Protein AF-A0A1B6GHB8-F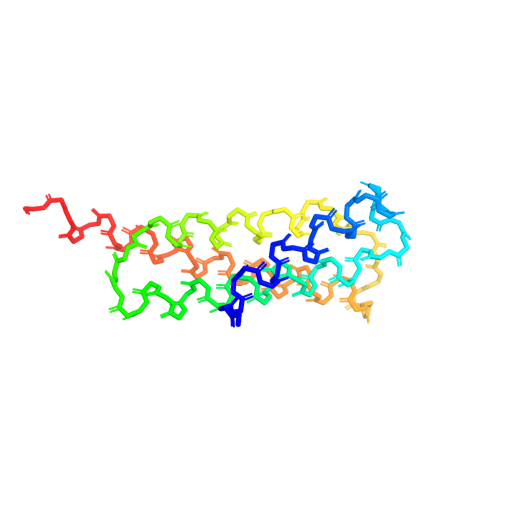1 (afdb_monomer_lite)

pLDDT: mean 89.39, std 13.49, range [34.78, 98.25]

Sequence (103 aa):
LRKTDMCRDLMSVTSKVDPGHGRLGLYSAVLHYELHSALLERYRRDNNVKHLQEAKNALEEEINFLPSLESDHSPEFQMRELAKRALVDVNRMILGGGIVNGK

Organism: NCBI:txid1464854

Secondary structure (DSSP, 8-state):
--HHHHHHHHHHHHHHH-TT-TTTHHHHHHHHHHHHHHHHHHHHHH--HHHHHHHHHHHHHHHHHS-S-S-TTSHHHHHHHHHHHHHHHHHHHHHHHHHHT--

Foldseek 3Di:
DQLLVVLVVVLVVCCVVCVLCPPCLLVLLVSLQSNLVSLVVVCVVPVDCVSLVSNLVSLVVNLVSQDPPDPCPDSSVVSNVVSVVVNVVSVVVSVVSVVVVPD

Structure (mmCIF, N/CA/C/O backbone):
data_AF-A0A1B6GHB8-F1
#
_entry.id   AF-A0A1B6GHB8-F1
#
loop_
_atom_site.group_PDB
_atom_site.id
_atom_site.type_symbol
_atom_site.label_atom_id
_atom_site.label_alt_id
_atom_site.label_comp_id
_atom_site.label_asym_id
_atom_site.label_entity_id
_atom_site.label_seq_id
_atom_site.pdbx_PDB_ins_code
_atom_site.Cartn_x
_atom_site.Cartn_y
_atom_site.Cartn_z
_atom_site.occupancy
_atom_site.B_iso_or_equiv
_atom_site.auth_seq_id
_atom_site.auth_comp_id
_atom_site.auth_asym_id
_atom_site.auth_atom_id
_atom_site.pdbx_PDB_model_num
ATOM 1 N N . LEU A 1 1 ? -13.190 -13.448 -1.162 1.00 53.72 1 LEU A N 1
ATOM 2 C CA . LEU A 1 1 ? -11.955 -12.852 -0.603 1.00 53.72 1 LEU A CA 1
ATOM 3 C C . LEU A 1 1 ? -12.253 -11.438 -0.126 1.00 53.72 1 LEU A C 1
ATOM 5 O O . LEU A 1 1 ? -12.959 -10.728 -0.834 1.00 53.72 1 LEU A O 1
ATOM 9 N N . ARG A 1 2 ? -11.751 -11.019 1.042 1.00 85.88 2 ARG A N 1
ATOM 10 C CA . ARG A 1 2 ? -1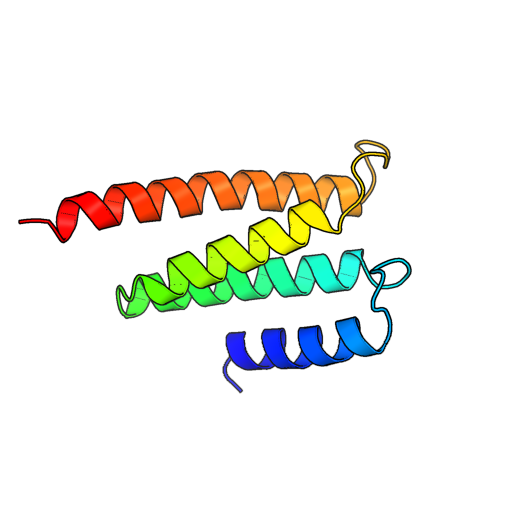1.772 -9.596 1.424 1.00 85.88 2 ARG A CA 1
ATOM 11 C C . ARG A 1 2 ? -10.627 -8.898 0.682 1.00 85.88 2 ARG A C 1
ATOM 13 O O . ARG A 1 2 ? -9.545 -9.465 0.583 1.00 85.88 2 ARG A O 1
ATOM 20 N N . LYS A 1 3 ? -10.859 -7.692 0.152 1.00 93.12 3 LYS A N 1
ATOM 21 C CA . LYS A 1 3 ? -9.889 -6.934 -0.670 1.00 93.12 3 LYS A CA 1
ATOM 22 C C . LYS A 1 3 ? -8.497 -6.838 -0.026 1.00 93.12 3 LYS A C 1
ATOM 24 O O . LYS A 1 3 ? -7.506 -7.002 -0.720 1.00 93.12 3 LYS A O 1
ATOM 29 N N . THR A 1 4 ? -8.430 -6.682 1.299 1.00 96.00 4 THR A N 1
ATOM 30 C CA . THR A 1 4 ? -7.164 -6.664 2.053 1.00 96.00 4 THR A CA 1
ATOM 31 C C . THR A 1 4 ? -6.346 -7.940 1.885 1.00 96.00 4 THR A C 1
ATOM 33 O O . THR A 1 4 ? -5.134 -7.868 1.740 1.00 96.00 4 THR A O 1
ATOM 36 N N . ASP A 1 5 ? -6.993 -9.105 1.894 1.00 95.88 5 ASP A N 1
ATOM 37 C CA . ASP A 1 5 ? -6.298 -10.393 1.804 1.00 95.88 5 ASP A CA 1
ATOM 38 C C . ASP A 1 5 ? -5.768 -10.593 0.380 1.00 95.88 5 ASP A C 1
ATOM 40 O O . ASP A 1 5 ? -4.609 -10.936 0.195 1.00 95.88 5 ASP A O 1
ATOM 44 N N . MET A 1 6 ? -6.572 -10.223 -0.623 1.00 96.56 6 MET A N 1
ATOM 45 C CA . MET A 1 6 ? -6.159 -10.235 -2.028 1.00 96.56 6 MET A CA 1
ATOM 46 C C . MET A 1 6 ? -4.950 -9.327 -2.291 1.00 96.56 6 MET A C 1
ATOM 48 O O . MET A 1 6 ? -4.028 -9.736 -2.990 1.00 96.56 6 MET A O 1
ATOM 52 N N . CYS A 1 7 ? -4.931 -8.112 -1.732 1.00 97.25 7 CYS A N 1
ATOM 53 C CA . CYS A 1 7 ? -3.783 -7.216 -1.869 1.00 97.25 7 CYS A CA 1
ATOM 54 C C . CYS A 1 7 ? -2.520 -7.823 -1.243 1.00 97.25 7 CYS A C 1
ATOM 56 O O . CYS A 1 7 ? -1.479 -7.825 -1.891 1.00 97.25 7 CYS A O 1
ATOM 58 N N . ARG A 1 8 ? -2.611 -8.394 -0.032 1.00 96.50 8 ARG A N 1
ATOM 59 C CA . ARG A 1 8 ? -1.466 -9.043 0.634 1.00 96.50 8 ARG A CA 1
ATOM 60 C C . ARG A 1 8 ? -0.949 -10.252 -0.142 1.00 96.50 8 ARG A C 1
ATOM 62 O O . ARG A 1 8 ? 0.261 -10.401 -0.298 1.00 96.50 8 ARG A O 1
ATOM 69 N N . ASP A 1 9 ? -1.850 -11.083 -0.658 1.00 96.62 9 ASP A N 1
ATOM 70 C CA . ASP A 1 9 ? -1.483 -12.249 -1.462 1.00 96.62 9 ASP A CA 1
ATOM 71 C C . ASP A 1 9 ? -0.756 -11.817 -2.740 1.00 96.62 9 ASP A C 1
ATOM 73 O O . ASP A 1 9 ? 0.321 -12.330 -3.051 1.00 96.62 9 ASP A O 1
ATOM 77 N N . LEU A 1 10 ? -1.292 -10.818 -3.447 1.00 96.19 10 LEU A N 1
ATOM 78 C CA . LEU A 1 10 ? -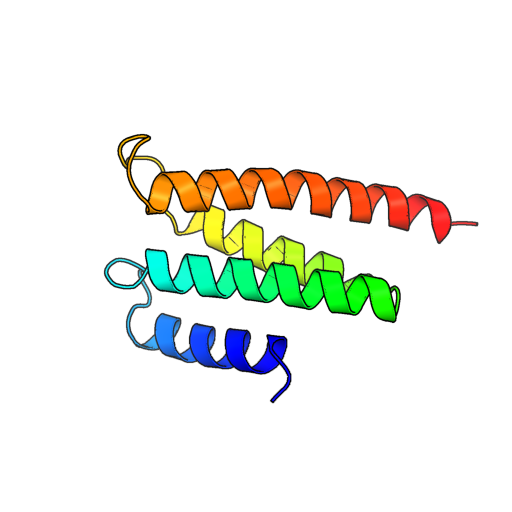0.660 -10.278 -4.649 1.00 96.19 10 LEU A CA 1
ATOM 79 C C . LEU A 1 10 ? 0.686 -9.617 -4.340 1.00 96.19 10 LEU A C 1
ATOM 81 O O . LEU A 1 10 ? 1.639 -9.864 -5.070 1.00 96.19 10 LEU A O 1
ATOM 85 N N . MET A 1 11 ? 0.809 -8.869 -3.241 1.00 94.94 11 MET A N 1
ATOM 86 C CA . MET A 1 11 ? 2.090 -8.312 -2.784 1.00 94.94 11 MET A CA 1
ATOM 87 C C . MET A 1 11 ? 3.118 -9.413 -2.480 1.00 94.94 11 MET A C 1
ATOM 89 O O . MET A 1 11 ? 4.294 -9.293 -2.830 1.00 94.94 11 MET A O 1
ATOM 93 N N . SER A 1 12 ? 2.690 -10.526 -1.874 1.00 95.38 12 SER A N 1
ATOM 94 C CA . SER A 1 12 ? 3.564 -11.684 -1.643 1.00 95.38 12 SER A CA 1
ATOM 95 C C . SER A 1 12 ? 4.044 -12.312 -2.953 1.00 95.38 12 SER A C 1
ATOM 97 O O . SER A 1 12 ? 5.179 -12.779 -3.039 1.00 95.38 12 SER A O 1
ATOM 99 N N . VAL A 1 13 ? 3.199 -12.330 -3.983 1.00 96.25 13 VAL A N 1
ATOM 100 C CA . VAL A 1 13 ? 3.575 -12.832 -5.309 1.00 96.25 13 VAL A CA 1
ATOM 101 C C . VAL A 1 13 ? 4.519 -11.857 -6.011 1.00 96.25 13 VAL A C 1
ATOM 103 O O . VAL A 1 13 ? 5.578 -12.278 -6.475 1.00 96.25 13 VAL A O 1
ATOM 106 N N . THR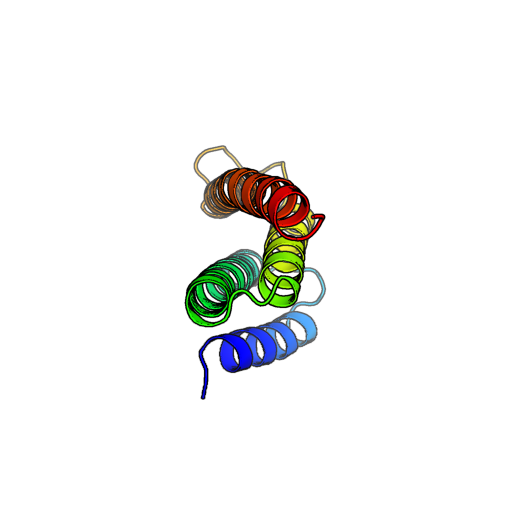 A 1 14 ? 4.189 -10.565 -6.068 1.00 94.75 14 THR A N 1
ATOM 107 C CA . THR A 1 14 ? 5.006 -9.572 -6.782 1.00 94.75 14 THR A CA 1
ATOM 108 C C . THR A 1 14 ? 6.382 -9.411 -6.152 1.00 94.75 14 THR A C 1
ATOM 110 O O . THR A 1 14 ? 7.359 -9.353 -6.889 1.00 94.75 14 THR A O 1
ATOM 113 N N . SER A 1 15 ? 6.498 -9.450 -4.822 1.00 92.38 15 SER A N 1
ATOM 114 C CA . SER A 1 15 ? 7.798 -9.412 -4.128 1.00 92.38 15 SER A CA 1
ATOM 115 C C . SER A 1 15 ? 8.674 -10.644 -4.382 1.00 92.38 15 SER A C 1
ATOM 117 O O . SER A 1 15 ? 9.895 -10.545 -4.329 1.00 92.38 15 SER A O 1
ATOM 119 N N . LYS A 1 16 ? 8.090 -11.809 -4.693 1.00 95.50 16 LYS A N 1
ATOM 120 C CA . LYS A 1 16 ? 8.853 -13.005 -5.100 1.00 95.50 16 LYS A CA 1
ATOM 121 C C . LYS A 1 16 ? 9.289 -12.943 -6.560 1.00 95.50 16 LYS A C 1
ATOM 123 O O . LYS A 1 16 ? 10.371 -13.416 -6.892 1.00 95.50 16 LYS A O 1
ATOM 128 N N . VAL A 1 17 ? 8.431 -12.405 -7.426 1.00 95.94 17 VAL A N 1
ATOM 129 C CA . VAL A 1 17 ? 8.683 -12.308 -8.871 1.00 95.94 17 VAL A CA 1
ATOM 130 C C . VAL A 1 17 ? 9.645 -11.163 -9.198 1.00 95.94 17 VAL A C 1
ATOM 132 O O . VAL A 1 17 ? 10.484 -11.307 -10.085 1.00 95.94 17 VAL A O 1
ATOM 135 N N . ASP A 1 18 ? 9.547 -10.046 -8.479 1.00 94.06 18 ASP A N 1
ATOM 136 C CA . ASP A 1 18 ? 10.374 -8.853 -8.653 1.00 94.06 18 ASP A CA 1
ATOM 137 C C . ASP A 1 18 ? 10.774 -8.245 -7.291 1.00 94.06 18 ASP A C 1
ATOM 139 O O . ASP A 1 18 ? 10.232 -7.215 -6.880 1.00 94.06 18 ASP A O 1
ATOM 143 N N . PRO A 1 19 ? 11.732 -8.865 -6.571 1.00 89.88 19 PRO A N 1
ATOM 144 C CA . PRO A 1 19 ? 12.132 -8.430 -5.227 1.00 89.88 19 PRO A CA 1
ATOM 145 C C . PRO A 1 19 ? 12.699 -7.007 -5.165 1.00 89.88 19 PRO A C 1
ATOM 147 O O . PRO A 1 19 ? 12.686 -6.382 -4.111 1.00 89.88 19 PRO A O 1
ATOM 150 N N . GLY A 1 20 ? 13.240 -6.514 -6.283 1.00 86.75 20 GLY A N 1
ATOM 151 C CA . GLY A 1 20 ? 13.829 -5.180 -6.387 1.00 86.75 20 GLY A CA 1
ATOM 152 C C . GLY A 1 20 ? 12.867 -4.112 -6.900 1.00 86.75 20 GLY A C 1
ATOM 153 O O . GLY A 1 20 ? 13.303 -2.982 -7.089 1.00 86.75 20 GLY A O 1
ATOM 154 N N . HIS A 1 21 ? 11.602 -4.459 -7.170 1.00 87.88 21 HIS A N 1
ATOM 155 C CA . HIS A 1 21 ? 10.599 -3.550 -7.738 1.00 87.88 21 HIS A CA 1
ATOM 156 C C . HIS A 1 21 ? 11.029 -2.873 -9.054 1.00 87.88 21 HIS A C 1
ATOM 158 O O . HIS A 1 21 ? 10.507 -1.819 -9.413 1.00 87.88 21 HIS A O 1
ATOM 164 N N . GLY A 1 22 ? 11.967 -3.472 -9.794 1.00 85.25 22 GLY A N 1
ATOM 165 C CA . GLY A 1 22 ? 12.550 -2.865 -10.991 1.00 85.25 22 GLY A CA 1
ATOM 166 C C . GLY A 1 22 ? 11.686 -3.007 -12.244 1.00 85.25 22 GLY A C 1
ATOM 167 O O . GLY A 1 22 ? 11.892 -2.284 -13.214 1.00 85.25 22 GLY A O 1
ATOM 168 N N . ARG A 1 23 ? 10.740 -3.952 -12.257 1.00 90.12 23 ARG A N 1
ATOM 169 C CA . ARG A 1 23 ? 9.850 -4.228 -13.403 1.00 90.12 23 ARG A CA 1
ATOM 170 C C . ARG A 1 23 ? 8.379 -4.069 -13.050 1.00 90.12 23 ARG A C 1
ATOM 172 O O . ARG A 1 23 ? 7.579 -3.677 -13.892 1.00 90.12 23 ARG A O 1
ATOM 179 N N . LEU A 1 24 ? 8.023 -4.414 -11.819 1.00 93.06 24 LEU A N 1
ATOM 180 C CA . LEU A 1 24 ? 6.666 -4.416 -11.293 1.00 93.06 24 LEU A CA 1
ATOM 181 C C . LEU A 1 24 ? 6.463 -3.333 -10.228 1.00 93.06 24 LEU A C 1
ATOM 183 O O . LEU A 1 24 ? 5.444 -3.361 -9.546 1.00 93.06 24 LEU A O 1
ATOM 187 N N . GLY A 1 25 ? 7.389 -2.376 -10.086 1.00 92.12 25 GLY A N 1
ATOM 188 C CA . GLY A 1 25 ? 7.323 -1.314 -9.077 1.00 92.12 25 GLY A CA 1
ATOM 189 C C . GLY A 1 25 ? 5.997 -0.558 -9.081 1.00 92.12 25 GLY A C 1
ATOM 190 O O . GLY A 1 25 ? 5.330 -0.500 -8.051 1.00 92.12 25 GLY A O 1
ATOM 191 N N . LEU A 1 26 ? 5.542 -0.086 -10.245 1.00 93.00 26 LEU A N 1
ATOM 192 C CA . LEU A 1 26 ? 4.258 0.612 -10.364 1.00 93.00 26 LEU A CA 1
ATOM 193 C C . LEU A 1 26 ? 3.059 -0.266 -9.958 1.00 93.00 26 LEU A C 1
ATOM 195 O O . LEU A 1 26 ? 2.149 0.193 -9.272 1.00 93.00 26 LEU A O 1
ATOM 199 N N . TYR A 1 27 ? 3.065 -1.549 -10.325 1.00 94.38 27 TYR A N 1
ATOM 200 C CA . TYR A 1 27 ? 2.005 -2.484 -9.932 1.00 94.38 27 TYR A CA 1
ATOM 201 C C . TYR A 1 27 ? 2.026 -2.755 -8.427 1.00 94.38 27 TYR A C 1
ATOM 203 O O . TYR A 1 27 ? 0.976 -2.777 -7.788 1.00 94.38 27 TYR A O 1
ATOM 211 N N . SER A 1 28 ? 3.216 -2.919 -7.847 1.00 95.69 28 SER A N 1
ATOM 212 C CA . SER A 1 28 ? 3.381 -3.027 -6.402 1.00 95.69 28 SER A CA 1
ATOM 213 C C . SER A 1 28 ? 2.871 -1.770 -5.700 1.00 95.69 28 SER A C 1
ATOM 215 O O . SER A 1 28 ? 2.153 -1.910 -4.715 1.00 95.69 28 SER A O 1
ATOM 217 N N . ALA A 1 29 ? 3.139 -0.570 -6.219 1.00 95.94 29 ALA A N 1
ATOM 218 C CA . ALA A 1 29 ? 2.623 0.682 -5.662 1.00 95.94 29 ALA A CA 1
ATOM 219 C C . ALA A 1 29 ? 1.092 0.717 -5.640 1.00 95.94 29 ALA A C 1
ATOM 221 O O . ALA A 1 29 ? 0.492 0.944 -4.593 1.00 95.94 29 ALA A O 1
ATOM 222 N N . VAL A 1 30 ? 0.446 0.357 -6.754 1.00 96.69 30 VAL A N 1
ATOM 223 C CA . VAL A 1 30 ? -1.020 0.241 -6.811 1.00 96.69 30 VAL A CA 1
ATOM 224 C C . VAL A 1 30 ? -1.545 -0.739 -5.757 1.00 96.69 30 VAL A C 1
ATOM 226 O O . VAL A 1 30 ? -2.519 -0.435 -5.072 1.00 96.69 30 VAL A O 1
ATOM 229 N N . LEU A 1 31 ? -0.902 -1.895 -5.567 1.00 97.44 31 LEU A N 1
ATOM 230 C CA . LEU A 1 31 ? -1.331 -2.865 -4.552 1.00 97.44 31 LEU A CA 1
ATOM 231 C C . LEU A 1 31 ? -1.248 -2.309 -3.124 1.00 97.44 31 LEU A C 1
ATOM 233 O O . LEU A 1 31 ? -2.176 -2.534 -2.342 1.00 97.44 31 LEU A O 1
ATOM 237 N N . HIS A 1 32 ? -0.182 -1.574 -2.797 1.00 97.81 32 HIS A N 1
ATOM 238 C CA . HIS A 1 32 ? -0.022 -0.932 -1.488 1.00 97.81 32 HIS A CA 1
ATOM 239 C C . HIS A 1 32 ? -1.071 0.166 -1.282 1.00 97.81 32 HIS A C 1
ATOM 241 O O . HIS A 1 32 ? -1.733 0.202 -0.239 1.00 97.81 32 HIS A O 1
ATOM 247 N N . TYR A 1 33 ? -1.308 0.998 -2.297 1.00 98.12 33 TYR A N 1
ATOM 248 C CA . TYR A 1 33 ? -2.313 2.054 -2.242 1.00 98.12 33 TYR A CA 1
ATOM 249 C C . TYR A 1 33 ? -3.741 1.508 -2.066 1.00 98.12 33 TYR A C 1
ATOM 251 O O . TYR A 1 33 ? -4.543 2.024 -1.273 1.00 98.12 33 TYR A O 1
ATOM 259 N N . GLU A 1 34 ? -4.065 0.425 -2.776 1.00 98.06 34 GLU A N 1
ATOM 260 C CA . GLU A 1 34 ? -5.353 -0.262 -2.676 1.00 98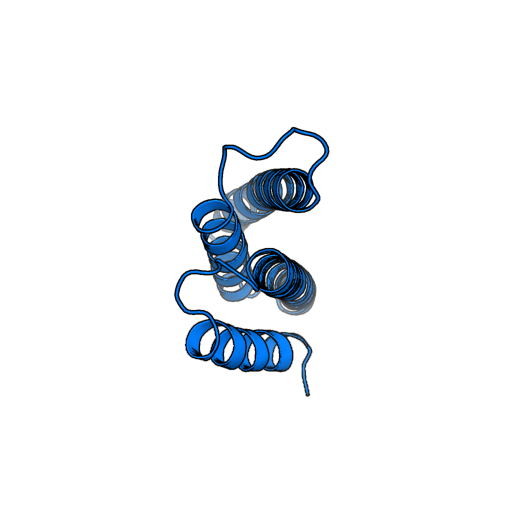.06 34 GLU A CA 1
ATOM 261 C C . GLU A 1 34 ? -5.531 -0.976 -1.330 1.00 98.06 34 GLU A C 1
ATOM 263 O O . GLU A 1 34 ? -6.639 -0.976 -0.776 1.00 98.06 34 GLU A O 1
ATOM 268 N N . LEU A 1 35 ? -4.452 -1.540 -0.772 1.00 98.25 35 LEU A N 1
ATOM 269 C CA . LEU A 1 35 ? -4.445 -2.102 0.578 1.00 98.25 35 LEU A CA 1
ATOM 270 C C . LEU A 1 35 ? -4.744 -1.013 1.614 1.00 98.25 35 LEU A C 1
ATOM 272 O O . LEU A 1 35 ? -5.652 -1.192 2.429 1.00 98.25 35 LEU A O 1
ATOM 276 N N . HIS A 1 36 ? -4.056 0.130 1.541 1.00 97.88 36 HIS A N 1
ATOM 277 C CA . HIS A 1 36 ? -4.332 1.299 2.380 1.00 97.88 36 HIS A CA 1
ATOM 278 C C . HIS A 1 36 ? -5.811 1.710 2.303 1.00 97.88 36 HIS A C 1
ATOM 280 O O . HIS A 1 36 ? -6.473 1.847 3.335 1.00 97.88 36 HIS A O 1
ATOM 286 N N . SER A 1 37 ? -6.363 1.837 1.094 1.00 97.81 37 SER A N 1
ATOM 287 C CA . SER A 1 37 ? -7.752 2.262 0.898 1.00 97.81 37 SER A CA 1
ATOM 288 C C . SER A 1 37 ? -8.745 1.273 1.518 1.00 97.81 37 SER A C 1
ATOM 290 O O . SER A 1 37 ? -9.698 1.675 2.193 1.00 97.81 37 SER A O 1
ATOM 292 N N . ALA A 1 38 ? -8.503 -0.031 1.355 1.00 97.69 38 ALA A N 1
ATOM 293 C CA . ALA A 1 38 ? -9.321 -1.073 1.969 1.00 97.69 38 ALA A CA 1
ATOM 294 C C . ALA A 1 38 ? -9.219 -1.063 3.506 1.00 97.69 38 ALA A C 1
ATOM 296 O O . ALA A 1 38 ? -10.216 -1.277 4.199 1.00 97.69 38 ALA A O 1
ATOM 297 N N . LEU A 1 39 ? -8.033 -0.798 4.055 1.00 97.50 39 LEU A N 1
ATOM 298 C CA . LEU A 1 39 ? -7.810 -0.712 5.498 1.00 97.50 39 LEU A CA 1
ATOM 299 C C . LEU A 1 39 ? -8.480 0.519 6.116 1.00 97.50 39 LEU A C 1
ATOM 301 O O . LEU A 1 39 ? -9.072 0.400 7.189 1.00 97.50 39 LEU A O 1
ATOM 305 N N . LEU A 1 40 ? -8.484 1.665 5.428 1.00 96.62 40 LEU A N 1
ATOM 306 C CA . LEU A 1 40 ? -9.246 2.837 5.867 1.00 96.62 40 LEU A CA 1
ATOM 307 C C . LEU A 1 40 ? -10.746 2.555 5.930 1.00 96.62 40 LEU A C 1
ATOM 309 O O . LEU A 1 40 ? -11.417 2.963 6.879 1.00 96.62 40 LEU A O 1
ATOM 313 N N . GLU A 1 41 ? -11.287 1.841 4.945 1.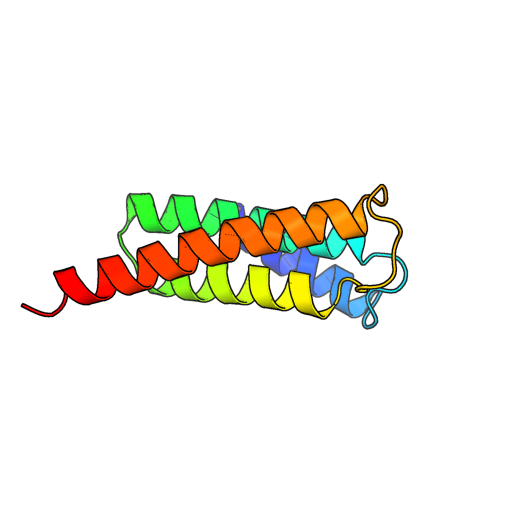00 95.94 41 GLU A N 1
ATOM 314 C CA . GLU A 1 41 ? -12.688 1.431 4.978 1.00 95.94 41 GLU A CA 1
ATOM 315 C C . GLU A 1 41 ? -12.979 0.505 6.167 1.00 95.94 41 GLU A C 1
ATOM 317 O O . GLU A 1 41 ? -13.998 0.669 6.840 1.00 95.94 41 GLU A O 1
ATOM 322 N N . ARG A 1 42 ? -12.074 -0.433 6.474 1.00 95.06 42 ARG A N 1
ATOM 323 C CA . ARG A 1 42 ? -12.206 -1.296 7.656 1.00 95.06 42 ARG A CA 1
ATOM 324 C C . ARG A 1 42 ? -12.167 -0.496 8.951 1.00 95.06 42 ARG A C 1
ATOM 326 O O . ARG A 1 42 ? -13.072 -0.663 9.761 1.00 95.06 42 ARG A O 1
ATOM 333 N N . TYR A 1 43 ? -11.205 0.415 9.094 1.00 95.00 43 TYR A N 1
ATOM 334 C CA . TYR A 1 43 ? -11.121 1.315 10.242 1.00 95.00 43 TYR A CA 1
ATOM 335 C C . TYR A 1 43 ? -12.416 2.109 10.441 1.00 95.00 43 TYR A C 1
ATOM 337 O O . TYR A 1 43 ? -12.936 2.158 11.548 1.00 95.00 43 TYR A O 1
ATOM 345 N N . ARG A 1 44 ? -13.001 2.671 9.376 1.00 94.06 44 ARG A N 1
ATOM 346 C CA . ARG A 1 44 ? -14.275 3.408 9.479 1.00 94.06 44 ARG A CA 1
ATOM 347 C C . ARG A 1 44 ? -15.440 2.542 9.968 1.00 94.06 44 ARG A C 1
ATOM 349 O O . ARG A 1 44 ? -16.396 3.078 10.518 1.00 94.06 44 ARG A O 1
ATOM 356 N N . ARG A 1 45 ? -15.386 1.223 9.752 1.00 93.69 45 ARG A N 1
ATOM 357 C CA . ARG A 1 45 ? -16.432 0.278 10.172 1.00 93.69 45 ARG A CA 1
ATOM 358 C C . ARG A 1 45 ? -16.253 -0.209 11.607 1.00 93.69 45 ARG A C 1
ATOM 360 O O . ARG A 1 45 ? -17.253 -0.404 12.288 1.00 93.69 45 ARG A O 1
ATOM 367 N N . ASP A 1 46 ? -15.017 -0.454 12.044 1.00 93.75 46 ASP A N 1
ATOM 368 C CA . ASP A 1 46 ? -14.733 -1.124 13.324 1.00 93.75 46 ASP A CA 1
ATOM 369 C C . ASP A 1 46 ? -13.890 -0.301 14.318 1.00 93.75 46 ASP A C 1
ATOM 371 O O . ASP A 1 46 ? -13.670 -0.748 15.442 1.00 93.75 46 ASP A O 1
ATOM 375 N N . ASN A 1 47 ? -13.440 0.900 13.936 1.00 91.50 47 ASN A N 1
ATOM 376 C CA . ASN A 1 47 ? -12.545 1.788 14.692 1.00 91.50 47 ASN A CA 1
ATOM 377 C C . ASN A 1 47 ? -11.246 1.123 15.182 1.00 91.50 47 ASN A C 1
ATOM 379 O O . ASN A 1 47 ? -10.590 1.611 16.107 1.00 91.50 47 ASN A O 1
ATOM 383 N N . ASN A 1 48 ? -10.825 0.021 14.558 1.00 91.81 48 ASN A N 1
ATOM 384 C CA . ASN A 1 48 ? -9.622 -0.683 14.964 1.00 91.81 48 ASN A CA 1
ATOM 385 C C . ASN A 1 48 ? -8.372 0.027 14.431 1.00 91.81 48 ASN A C 1
ATOM 387 O O . ASN A 1 48 ? -8.027 -0.062 13.251 1.00 91.81 48 ASN A O 1
ATOM 391 N N . VAL A 1 49 ? -7.653 0.694 15.335 1.00 92.44 49 VAL A N 1
ATOM 392 C CA . VAL A 1 49 ? -6.420 1.445 15.043 1.00 92.44 49 VAL A CA 1
ATOM 393 C C . VAL A 1 49 ? -5.308 0.604 14.408 1.00 92.44 49 VAL A C 1
ATOM 395 O O . VAL A 1 49 ? -4.441 1.161 13.737 1.00 92.44 49 VAL A O 1
ATOM 398 N N . LYS A 1 50 ? -5.343 -0.732 14.532 1.00 94.06 50 LYS A N 1
ATOM 399 C CA . LYS A 1 50 ? -4.393 -1.610 13.829 1.00 94.06 50 LYS A CA 1
ATOM 400 C C . LYS A 1 50 ? -4.497 -1.465 12.310 1.00 94.06 50 LYS A C 1
ATOM 402 O O . LYS A 1 50 ? -3.473 -1.527 11.640 1.00 94.06 50 LYS A O 1
ATOM 407 N N . HIS A 1 51 ? -5.696 -1.208 11.777 1.00 95.62 51 HIS A N 1
ATOM 408 C CA . HIS A 1 51 ? -5.873 -0.980 10.340 1.00 95.62 51 HIS A CA 1
ATOM 409 C C . HIS A 1 51 ? -5.217 0.325 9.891 1.00 95.62 51 HIS A C 1
ATOM 411 O O . HIS A 1 51 ? -4.641 0.360 8.812 1.00 95.62 51 HIS A O 1
ATOM 417 N N . LEU A 1 52 ? -5.255 1.381 10.715 1.00 95.62 52 LEU A N 1
ATOM 418 C CA . LEU A 1 52 ? -4.555 2.634 10.410 1.00 95.62 52 LEU A CA 1
ATOM 419 C C . LEU A 1 52 ? -3.039 2.440 10.404 1.00 95.62 52 LEU A C 1
ATOM 421 O O . LEU A 1 52 ? -2.363 2.952 9.517 1.00 95.62 52 LEU A O 1
ATOM 425 N N . GLN A 1 53 ? -2.513 1.683 11.370 1.00 96.44 53 GLN A N 1
ATOM 426 C CA . GLN A 1 53 ? -1.083 1.394 11.427 1.00 96.44 53 GLN A CA 1
ATOM 427 C C . GLN A 1 53 ? -0.628 0.563 10.222 1.00 96.44 53 GLN A C 1
ATOM 429 O O . GLN A 1 53 ? 0.409 0.849 9.635 1.00 96.44 53 GLN A O 1
ATOM 434 N N . GLU A 1 54 ? -1.412 -0.434 9.818 1.00 97.19 54 GLU A N 1
ATOM 435 C CA . GLU A 1 54 ? -1.107 -1.221 8.624 1.00 97.19 54 GLU A CA 1
ATOM 436 C C . GLU A 1 54 ? -1.217 -0.377 7.342 1.00 97.19 54 GLU A C 1
ATOM 438 O O . GLU A 1 54 ? -0.354 -0.464 6.473 1.00 97.19 54 GLU A O 1
ATOM 443 N N . ALA A 1 55 ? -2.223 0.497 7.243 1.00 97.69 55 ALA A N 1
ATOM 444 C CA . ALA A 1 55 ? -2.387 1.395 6.103 1.00 97.69 55 ALA A CA 1
ATOM 445 C C . ALA A 1 55 ? -1.211 2.373 5.981 1.00 97.69 55 ALA A C 1
ATOM 447 O O . ALA A 1 55 ? -0.736 2.634 4.878 1.00 97.69 55 ALA A O 1
ATOM 448 N N . LYS A 1 56 ? -0.715 2.875 7.118 1.00 98.19 56 LYS A N 1
ATOM 449 C CA . LYS A 1 56 ? 0.502 3.682 7.188 1.00 98.19 56 LYS A CA 1
ATOM 450 C C . LYS A 1 56 ? 1.706 2.917 6.635 1.00 98.19 56 LYS A C 1
ATOM 452 O O . LYS A 1 56 ? 2.385 3.443 5.760 1.00 98.19 56 LYS A O 1
ATOM 457 N N . ASN A 1 57 ? 1.937 1.693 7.112 1.00 97.94 57 ASN A N 1
ATOM 458 C CA . ASN A 1 57 ? 3.077 0.885 6.677 1.00 97.94 57 ASN A CA 1
ATOM 459 C C . ASN A 1 57 ? 3.041 0.636 5.160 1.00 97.94 57 ASN A C 1
ATOM 461 O O . ASN A 1 57 ? 4.062 0.787 4.500 1.00 97.94 57 ASN A O 1
ATOM 465 N N . ALA A 1 58 ? 1.862 0.337 4.598 1.00 97.38 58 ALA A N 1
ATOM 466 C CA . ALA A 1 58 ? 1.712 0.125 3.159 1.00 97.38 58 ALA A CA 1
ATOM 467 C C . ALA A 1 58 ? 2.125 1.366 2.342 1.00 97.38 58 ALA A C 1
ATOM 469 O O . ALA A 1 58 ? 2.850 1.254 1.357 1.00 97.38 58 ALA A O 1
ATOM 470 N N . LEU A 1 59 ? 1.712 2.561 2.776 1.00 98.25 59 LEU A N 1
ATOM 471 C CA . LEU A 1 59 ? 2.090 3.814 2.117 1.00 98.25 59 LEU A CA 1
ATOM 472 C C . LEU A 1 59 ? 3.586 4.130 2.273 1.00 98.25 59 LEU A C 1
ATOM 474 O O . LEU A 1 59 ? 4.208 4.632 1.341 1.00 98.25 59 LEU A O 1
ATOM 478 N N . GLU A 1 60 ? 4.177 3.856 3.439 1.00 97.38 60 GLU A N 1
ATOM 479 C CA . GLU A 1 60 ? 5.615 4.055 3.671 1.00 97.38 60 GLU A CA 1
ATOM 480 C C . GLU A 1 60 ? 6.462 3.120 2.799 1.00 97.38 60 GLU A C 1
ATOM 482 O O . GLU A 1 60 ? 7.445 3.565 2.208 1.00 97.38 60 GLU A O 1
ATOM 487 N N . GLU A 1 61 ? 6.066 1.853 2.666 1.00 94.62 61 GLU A N 1
ATOM 488 C CA . GLU A 1 61 ? 6.713 0.891 1.768 1.00 94.62 61 GLU A CA 1
ATOM 489 C C . GLU A 1 61 ? 6.673 1.377 0.313 1.00 94.62 61 GLU A C 1
ATOM 491 O O . GLU A 1 61 ? 7.728 1.467 -0.319 1.00 94.62 61 GLU A O 1
ATOM 496 N N . GLU A 1 62 ? 5.503 1.799 -0.177 1.00 94.19 62 GLU A N 1
ATOM 497 C CA . GLU A 1 62 ? 5.333 2.388 -1.514 1.00 94.19 62 GLU A CA 1
ATOM 498 C C . GLU A 1 62 ? 6.282 3.567 -1.768 1.00 94.19 62 GLU A C 1
ATOM 500 O O . GLU A 1 62 ? 6.988 3.615 -2.779 1.00 94.19 62 GLU A O 1
ATOM 505 N N . ILE A 1 63 ? 6.347 4.508 -0.825 1.00 94.88 63 ILE A N 1
ATOM 506 C CA . ILE A 1 63 ? 7.200 5.699 -0.930 1.00 94.88 63 ILE A CA 1
ATOM 507 C C . ILE A 1 63 ? 8.692 5.341 -0.937 1.00 94.88 63 ILE A C 1
ATOM 509 O O . ILE A 1 63 ? 9.490 6.108 -1.491 1.00 94.88 63 ILE A O 1
ATOM 513 N N . ASN A 1 64 ? 9.066 4.231 -0.298 1.00 92.62 64 ASN A N 1
ATOM 514 C CA . ASN A 1 64 ? 10.451 3.798 -0.154 1.00 92.62 64 ASN A CA 1
ATOM 515 C C . ASN A 1 64 ? 10.971 3.075 -1.397 1.00 92.62 64 ASN A C 1
ATOM 517 O O . ASN A 1 64 ? 12.108 3.333 -1.794 1.00 92.62 64 ASN A O 1
ATOM 521 N N . PHE A 1 65 ? 10.177 2.187 -2.006 1.00 91.00 65 PHE A N 1
ATOM 522 C CA . PHE A 1 65 ? 10.643 1.443 -3.180 1.00 91.00 65 PHE A CA 1
ATOM 523 C C . PHE A 1 65 ? 10.432 2.189 -4.500 1.00 91.00 65 PHE A C 1
ATOM 525 O O . PHE A 1 65 ? 11.132 1.887 -5.466 1.00 91.00 65 PHE A O 1
ATOM 532 N N . LEU A 1 66 ? 9.510 3.159 -4.574 1.00 88.88 66 LEU A N 1
ATOM 533 C CA . LEU A 1 66 ? 9.383 3.990 -5.770 1.00 88.88 66 LEU A CA 1
ATOM 534 C C . LEU A 1 66 ? 10.538 5.008 -5.847 1.00 88.88 66 LEU A C 1
ATOM 536 O O . LEU A 1 66 ? 10.745 5.792 -4.909 1.00 88.88 66 LEU A O 1
ATOM 540 N N . PRO A 1 67 ? 11.293 5.045 -6.960 1.00 74.56 67 PRO A N 1
ATOM 541 C CA . PRO A 1 67 ? 12.443 5.930 -7.106 1.00 74.56 67 PRO A CA 1
ATOM 542 C C . PRO A 1 67 ? 12.051 7.412 -6.995 1.00 74.56 67 PRO A C 1
ATOM 544 O O . PRO A 1 67 ? 10.929 7.826 -7.273 1.00 74.56 67 PRO A O 1
ATOM 547 N N . SER A 1 68 ? 12.984 8.253 -6.540 1.00 68.00 68 SER A N 1
ATOM 548 C CA . SER A 1 68 ? 12.786 9.716 -6.459 1.00 68.00 68 SER A CA 1
ATOM 549 C C . SER A 1 68 ? 13.098 10.453 -7.753 1.00 68.00 68 SER A C 1
ATOM 551 O O . SER A 1 68 ? 12.891 11.658 -7.813 1.00 68.00 68 SER A O 1
ATOM 553 N N . LEU A 1 69 ? 13.667 9.757 -8.738 1.00 60.16 69 LEU A N 1
ATOM 554 C CA . LEU A 1 69 ? 14.368 10.360 -9.873 1.00 60.16 69 LEU A CA 1
ATOM 555 C C . LEU A 1 69 ? 13.620 10.240 -11.200 1.00 60.16 69 LEU A C 1
ATOM 557 O O . LEU A 1 69 ? 14.199 10.504 -12.250 1.00 60.16 69 LEU A O 1
ATOM 561 N N . GLU A 1 70 ? 12.349 9.865 -11.173 1.00 63.16 70 GLU A N 1
ATOM 562 C CA . GLU A 1 70 ? 11.545 9.908 -12.384 1.00 63.16 70 GLU A CA 1
ATOM 563 C C . GLU A 1 70 ? 11.018 11.325 -12.612 1.00 63.16 70 GLU A C 1
ATOM 565 O O . GLU A 1 70 ? 10.773 12.069 -11.660 1.00 63.16 70 GLU A O 1
ATOM 570 N N . SER A 1 71 ? 10.890 11.722 -13.883 1.00 77.12 71 SER A N 1
ATOM 571 C CA . SER A 1 71 ? 10.232 12.979 -14.254 1.00 77.12 71 SER A CA 1
ATOM 572 C C . SER A 1 71 ? 8.910 13.107 -13.494 1.00 77.12 71 SER A C 1
ATOM 574 O O . SER A 1 71 ? 8.204 12.119 -13.287 1.00 77.12 71 SER A O 1
ATOM 576 N N . ASP A 1 72 ? 8.558 14.332 -13.120 1.00 76.94 72 ASP A N 1
ATOM 577 C CA . ASP A 1 72 ? 7.292 14.702 -12.481 1.00 76.94 72 ASP A CA 1
ATOM 578 C C . ASP A 1 72 ? 6.031 14.252 -13.249 1.00 76.94 72 ASP A C 1
ATOM 580 O O . ASP A 1 72 ? 4.924 14.241 -12.705 1.00 76.94 72 ASP A O 1
ATOM 584 N N . HIS A 1 73 ? 6.185 13.841 -14.508 1.00 80.75 73 HIS A N 1
ATOM 585 C CA . HIS A 1 73 ? 5.125 13.290 -15.346 1.00 80.75 73 HIS A CA 1
ATOM 586 C C . HIS A 1 73 ? 5.048 11.756 -15.357 1.00 80.75 73 HIS A C 1
ATOM 588 O O . HIS A 1 73 ? 4.095 11.214 -15.917 1.00 80.75 73 HIS A O 1
ATOM 594 N N . SER A 1 74 ? 6.009 11.053 -14.757 1.00 88.00 74 SER A N 1
ATOM 595 C CA . SER A 1 74 ? 5.979 9.589 -14.678 1.00 88.00 74 SER A CA 1
ATOM 596 C C . SER A 1 74 ? 4.827 9.093 -13.790 1.00 88.00 74 SER A C 1
ATOM 598 O O . SER A 1 74 ? 4.506 9.724 -12.772 1.00 88.00 74 SER A O 1
ATOM 600 N N . PRO A 1 75 ? 4.198 7.959 -14.136 1.00 90.62 75 PRO A N 1
ATOM 601 C CA . PRO A 1 75 ? 3.216 7.306 -13.273 1.00 90.62 75 PRO A CA 1
ATOM 602 C C . PRO A 1 75 ? 3.749 7.008 -11.865 1.00 90.62 75 PRO A C 1
ATOM 604 O O . PRO A 1 75 ? 3.027 7.167 -10.883 1.00 90.62 75 PRO A O 1
ATOM 607 N N . GLU A 1 76 ? 5.013 6.622 -11.750 1.00 89.38 76 GLU A N 1
ATOM 608 C CA . GLU A 1 76 ? 5.695 6.282 -10.507 1.00 89.38 76 GLU A CA 1
ATOM 609 C C . GLU A 1 76 ? 5.836 7.510 -9.607 1.00 89.38 76 GLU A C 1
ATOM 611 O O . GLU A 1 76 ? 5.503 7.453 -8.420 1.00 89.38 76 GLU A O 1
ATOM 616 N N . PHE A 1 77 ? 6.251 8.650 -10.168 1.00 90.62 77 PHE A N 1
ATOM 617 C CA . PHE A 1 77 ? 6.274 9.911 -9.430 1.00 90.62 77 PHE A CA 1
ATOM 618 C C . PHE A 1 77 ? 4.873 10.288 -8.937 1.00 90.62 77 PHE A C 1
ATOM 620 O O . PHE A 1 77 ? 4.694 10.627 -7.765 1.00 90.62 77 PHE A O 1
ATOM 627 N N . GLN A 1 78 ? 3.862 10.191 -9.805 1.00 91.50 78 GLN A N 1
ATOM 628 C CA . GLN A 1 78 ? 2.481 10.530 -9.454 1.00 91.50 78 GLN A CA 1
ATOM 629 C C . GLN A 1 78 ? 1.924 9.626 -8.350 1.00 91.50 78 GLN A C 1
ATOM 631 O O . GLN A 1 78 ? 1.316 10.133 -7.403 1.00 91.50 78 GLN A O 1
ATOM 636 N N . MET A 1 79 ? 2.164 8.314 -8.432 1.00 94.50 79 MET A N 1
ATOM 637 C CA . MET A 1 79 ? 1.774 7.352 -7.397 1.00 94.50 79 MET A CA 1
ATOM 638 C C . MET A 1 79 ? 2.462 7.661 -6.071 1.00 94.50 79 MET A C 1
ATOM 640 O O . MET A 1 79 ? 1.800 7.782 -5.041 1.00 94.50 79 MET A O 1
ATOM 644 N N . ARG A 1 80 ? 3.768 7.936 -6.096 1.00 93.94 80 ARG A N 1
ATOM 645 C CA . ARG A 1 80 ? 4.511 8.310 -4.892 1.00 93.94 80 ARG A CA 1
ATOM 646 C C . ARG A 1 80 ? 3.968 9.578 -4.233 1.00 93.94 80 ARG A C 1
ATOM 648 O O . ARG A 1 80 ? 3.840 9.631 -3.008 1.00 93.94 80 ARG A O 1
ATOM 655 N N . GLU A 1 81 ? 3.657 10.610 -5.011 1.00 94.12 81 GLU A N 1
ATOM 656 C CA . GLU A 1 81 ? 3.073 11.846 -4.478 1.00 94.12 81 GLU A CA 1
ATOM 657 C C . GLU A 1 81 ? 1.659 11.625 -3.932 1.00 94.12 81 GLU A C 1
ATOM 659 O O . GLU A 1 81 ? 1.294 12.192 -2.895 1.00 94.12 81 GLU A O 1
ATOM 664 N N . LEU A 1 82 ? 0.873 10.763 -4.578 1.00 96.00 82 LEU A N 1
ATOM 665 C CA . LEU A 1 82 ? -0.434 10.349 -4.078 1.00 96.00 82 LEU A CA 1
ATOM 666 C C . LEU A 1 82 ? -0.309 9.619 -2.729 1.00 96.00 82 LEU A C 1
ATOM 668 O O . LEU A 1 82 ? -1.042 9.947 -1.790 1.00 96.00 82 LEU A O 1
ATOM 672 N N . ALA A 1 83 ? 0.653 8.704 -2.598 1.00 97.12 83 ALA A N 1
ATOM 673 C CA . ALA A 1 83 ? 0.931 7.982 -1.361 1.00 97.12 83 ALA A CA 1
ATOM 674 C C . ALA A 1 83 ? 1.391 8.913 -0.231 1.00 97.12 83 ALA A C 1
ATOM 676 O O . ALA A 1 83 ? 0.892 8.815 0.891 1.00 97.12 83 ALA A O 1
ATOM 677 N N . LYS A 1 84 ? 2.270 9.886 -0.517 1.00 96.81 84 LYS A N 1
ATOM 678 C CA . LYS A 1 84 ? 2.700 10.903 0.464 1.00 96.81 84 LYS A CA 1
ATOM 679 C C . LYS A 1 84 ? 1.524 11.710 1.009 1.00 96.81 84 LYS A C 1
ATOM 681 O O . LYS A 1 84 ? 1.443 11.939 2.215 1.00 96.81 84 LYS A O 1
ATOM 686 N N . ARG A 1 85 ? 0.603 12.135 0.139 1.00 97.50 85 ARG A N 1
ATOM 687 C CA . ARG A 1 85 ? -0.600 12.880 0.550 1.00 97.50 85 ARG A CA 1
ATOM 688 C C . ARG A 1 85 ? -1.504 12.019 1.429 1.00 97.50 85 ARG A C 1
ATOM 690 O O . ARG A 1 85 ? -1.892 12.464 2.506 1.00 97.50 85 ARG A O 1
ATOM 697 N N . ALA A 1 86 ? -1.760 10.776 1.021 1.00 97.94 86 ALA A N 1
ATOM 698 C CA . ALA A 1 86 ? -2.534 9.829 1.821 1.00 97.94 86 ALA A CA 1
ATOM 699 C C . ALA A 1 86 ? -1.883 9.571 3.192 1.00 97.94 86 ALA A C 1
ATOM 701 O O . ALA A 1 86 ? -2.569 9.545 4.212 1.00 97.94 86 ALA A O 1
ATOM 702 N N . LEU A 1 87 ? -0.552 9.466 3.247 1.00 97.94 87 LEU A N 1
ATOM 703 C CA . LEU A 1 87 ? 0.193 9.230 4.483 1.00 97.94 87 LEU A CA 1
ATOM 704 C C . LEU A 1 87 ? 0.041 10.388 5.476 1.00 97.94 87 LEU A C 1
ATOM 706 O O . LEU A 1 87 ? -0.071 10.157 6.682 1.00 97.94 87 LEU A O 1
ATOM 710 N N . VAL A 1 88 ? -0.002 11.634 4.996 1.00 97.69 88 VAL A N 1
ATOM 711 C CA . VAL A 1 88 ? -0.302 12.800 5.844 1.00 97.69 88 VAL A CA 1
ATOM 712 C C . VAL A 1 88 ? -1.680 12.654 6.492 1.00 97.69 88 VAL A C 1
ATOM 714 O O . VAL A 1 88 ? -1.815 12.878 7.697 1.00 97.69 88 VAL A O 1
ATOM 717 N N . ASP A 1 89 ? -2.689 12.234 5.732 1.00 96.31 89 ASP A N 1
ATOM 718 C CA . ASP A 1 89 ? -4.048 12.066 6.247 1.00 96.31 89 ASP A CA 1
ATOM 719 C C . ASP A 1 89 ? -4.158 10.895 7.232 1.00 96.31 89 ASP A C 1
ATOM 721 O O . ASP A 1 89 ? -4.749 11.056 8.302 1.00 96.31 89 ASP A O 1
ATOM 725 N N . VAL A 1 90 ? -3.522 9.754 6.947 1.00 96.56 90 VAL A N 1
ATOM 726 C CA . VAL A 1 90 ? -3.457 8.619 7.885 1.00 96.56 90 VAL A CA 1
ATOM 727 C C . VAL A 1 90 ? -2.772 9.029 9.190 1.00 96.56 90 VAL A C 1
ATOM 729 O O . VAL A 1 90 ? -3.290 8.747 10.271 1.00 96.56 90 VAL A O 1
ATOM 732 N N . ASN A 1 91 ? -1.650 9.753 9.126 1.00 95.75 91 ASN A N 1
ATOM 733 C CA . ASN A 1 91 ? -0.961 10.234 10.327 1.00 95.75 91 ASN A CA 1
ATOM 734 C C . ASN A 1 91 ? -1.837 11.196 11.145 1.00 95.75 91 ASN A C 1
ATOM 736 O O . ASN A 1 91 ? -1.870 11.097 12.372 1.00 95.75 91 ASN A O 1
ATOM 740 N N . ARG A 1 92 ? -2.603 12.082 10.494 1.00 94.81 92 ARG A N 1
ATOM 741 C CA . ARG A 1 92 ? -3.587 12.936 11.184 1.00 94.81 92 ARG A CA 1
ATOM 742 C C . ARG A 1 92 ? -4.670 12.111 11.877 1.00 94.81 92 ARG A C 1
ATOM 744 O O . ARG A 1 92 ? -5.010 12.419 13.017 1.00 94.81 92 ARG A O 1
ATOM 751 N N . MET A 1 93 ? -5.185 11.061 11.232 1.00 93.25 93 MET A N 1
ATOM 752 C CA . MET A 1 93 ? -6.176 10.159 11.836 1.00 93.25 93 MET A CA 1
ATOM 753 C C . MET A 1 93 ? -5.610 9.408 13.043 1.00 93.25 93 MET A C 1
ATOM 755 O O . MET A 1 93 ? -6.298 9.292 14.052 1.00 93.25 93 MET A O 1
ATOM 759 N N . ILE A 1 94 ? -4.359 8.943 12.977 1.00 91.69 94 ILE A N 1
ATOM 760 C CA . ILE A 1 94 ? -3.688 8.271 14.101 1.00 91.69 94 ILE A CA 1
ATOM 761 C C . ILE A 1 94 ? -3.522 9.233 15.284 1.00 91.69 94 ILE A C 1
ATOM 763 O O . ILE A 1 94 ? -3.870 8.883 16.412 1.00 91.69 94 ILE A O 1
ATOM 767 N N . LEU A 1 95 ? -3.045 10.457 15.035 1.00 87.69 95 LEU A N 1
ATOM 768 C CA . LEU A 1 95 ? -2.883 11.476 16.076 1.00 87.69 95 LEU A CA 1
ATOM 769 C C . LEU A 1 95 ? -4.231 11.897 16.679 1.00 87.69 95 LEU A C 1
ATOM 771 O O . LEU A 1 95 ? -4.351 12.000 17.897 1.00 87.69 95 LEU A O 1
ATOM 775 N N . GLY A 1 96 ? -5.259 12.083 15.847 1.00 79.50 96 GLY A N 1
ATOM 776 C CA . GLY A 1 96 ? -6.616 12.389 16.301 1.00 79.50 96 GLY A CA 1
ATOM 777 C C . GLY A 1 96 ? -7.248 11.243 17.096 1.00 79.50 96 GLY A C 1
ATOM 778 O O . GLY A 1 96 ? -7.829 11.478 18.151 1.00 79.50 96 GLY A O 1
ATOM 779 N N . GLY A 1 97 ? -7.077 9.998 16.642 1.00 63.59 97 GLY A N 1
ATOM 780 C CA . GLY A 1 97 ? -7.562 8.782 17.301 1.00 63.59 97 GLY A CA 1
ATOM 781 C C . GLY A 1 97 ? -6.869 8.479 18.636 1.00 63.59 97 GLY A C 1
ATOM 782 O O . GLY A 1 97 ? -7.493 7.942 19.552 1.00 63.59 97 GLY A O 1
ATOM 783 N N . GLY A 1 98 ? -5.598 8.866 18.780 1.00 56.41 98 GLY A N 1
ATOM 784 C CA . GLY A 1 98 ? -4.856 8.766 20.040 1.00 56.41 98 GLY A CA 1
ATOM 785 C C . GLY A 1 98 ? -5.374 9.706 21.134 1.00 56.41 98 GLY A C 1
ATOM 786 O O . GLY A 1 98 ? -5.280 9.377 22.312 1.00 56.41 98 GLY A O 1
ATOM 787 N N . ILE A 1 99 ? -5.976 10.840 20.761 1.00 49.94 99 ILE A N 1
ATOM 788 C CA . ILE A 1 99 ? -6.526 11.817 21.714 1.00 49.94 99 ILE A CA 1
ATOM 789 C C . ILE A 1 99 ? -7.889 11.361 22.269 1.00 49.94 99 ILE A C 1
ATOM 791 O O . ILE A 1 99 ? -8.191 11.628 23.431 1.00 49.94 99 ILE A O 1
ATOM 795 N N . VAL A 1 100 ? -8.709 10.652 21.482 1.00 49.97 100 VAL A N 1
ATOM 796 C CA . VAL A 1 100 ? -10.047 10.193 21.920 1.00 49.97 100 VAL A CA 1
ATOM 797 C C . VAL A 1 100 ? -10.023 8.938 22.799 1.00 49.97 100 VAL A C 1
ATOM 799 O O . VAL A 1 100 ? -10.909 8.793 23.632 1.00 49.97 100 VAL A O 1
ATOM 802 N N . ASN A 1 101 ? -9.016 8.067 22.673 1.00 48.09 101 ASN A N 1
ATOM 803 C CA . ASN A 1 101 ? -8.888 6.851 23.498 1.00 48.09 101 ASN A CA 1
ATOM 804 C C . ASN A 1 101 ? -8.074 7.050 24.797 1.00 48.09 101 ASN A C 1
ATOM 806 O O . ASN A 1 101 ? -7.846 6.089 25.527 1.00 48.09 101 ASN A O 1
ATOM 810 N N . GLY A 1 102 ? -7.605 8.272 25.071 1.00 44.19 102 GLY A N 1
ATOM 811 C CA . GLY A 1 102 ? -6.792 8.620 26.243 1.00 44.19 102 GLY A CA 1
ATOM 812 C C . GLY A 1 102 ? -7.560 9.266 27.404 1.00 44.19 102 GLY A C 1
ATOM 813 O O . GLY A 1 102 ? -6.941 9.978 28.194 1.00 44.19 102 GLY A O 1
ATOM 814 N N . LYS A 1 103 ? -8.883 9.080 27.491 1.00 34.78 103 LYS A N 1
ATOM 815 C CA . LYS A 1 103 ? -9.726 9.566 28.595 1.00 34.78 103 LYS A CA 1
ATOM 816 C C . LYS A 1 103 ? -10.519 8.438 29.232 1.00 34.78 103 LYS A C 1
ATOM 818 O O . LYS A 1 103 ? -11.065 7.618 28.466 1.00 34.78 103 LYS A O 1
#

Radius of gyration: 14.44 Å; chains: 1; bounding box: 31×28×44 Å